Protein AF-D3Q6R0-F1 (afdb_monomer_lite)

Sequence (140 aa):
MSETAIAEPATRAKATGLARTTRINAILIAVVTLAQPVWIGLLFTGSVFGAVAHGIGAGALVLLSLIHLVLSIVRSRGRGKSEVWGNLAFIGLIVAQSLLGVFQLYPLHFPVGVLMAIGSVHLVQATNKEVRDAGTEAKA

Radius of gyration: 18.46 Å; chains: 1; bounding box: 41×23×65 Å

Organism: Stackebrandtia nassauensis (strain DSM 44728 / CIP 108903 / NRRL B-16338 / NBRC 102104 / LLR-40K-21) (NCBI:txid446470)

pLDDT: mean 88.55, std 13.37, range [46.72, 98.56]

Structure (mmCIF, N/CA/C/O backbone):
data_AF-D3Q6R0-F1
#
_entry.id   AF-D3Q6R0-F1
#
loop_
_atom_site.group_PDB
_atom_site.id
_atom_site.type_symbol
_atom_site.label_atom_id
_atom_site.label_alt_id
_atom_site.label_comp_id
_atom_site.label_asym_id
_atom_site.label_entity_id
_atom_site.label_seq_id
_atom_site.pdbx_PDB_ins_code
_atom_site.Cartn_x
_atom_site.Cartn_y
_atom_site.Cartn_z
_atom_site.occupancy
_atom_site.B_iso_or_equiv
_atom_site.auth_seq_id
_atom_site.auth_comp_id
_atom_site.auth_asym_id
_atom_site.auth_atom_id
_atom_site.pdbx_PDB_model_num
ATOM 1 N N . MET A 1 1 ? -18.991 2.713 46.124 1.00 46.72 1 MET A N 1
ATOM 2 C CA . MET A 1 1 ? -18.586 3.855 45.275 1.00 46.72 1 MET A CA 1
ATOM 3 C C . MET A 1 1 ? -17.802 3.291 44.103 1.00 46.72 1 MET A C 1
ATOM 5 O O . MET A 1 1 ? -16.948 2.446 44.319 1.00 46.72 1 MET A O 1
ATOM 9 N N . SER A 1 2 ? -18.221 3.626 42.886 1.00 49.94 2 SER A N 1
ATOM 10 C CA . SER A 1 2 ? -17.933 2.913 41.639 1.00 49.94 2 SER A CA 1
ATOM 11 C C . SER A 1 2 ? -16.572 3.277 41.037 1.00 49.94 2 SER A C 1
ATOM 13 O O . SER A 1 2 ? -16.408 4.354 40.467 1.00 49.94 2 SER A O 1
ATOM 15 N N . GLU A 1 3 ? -15.624 2.347 41.093 1.00 52.53 3 GLU A N 1
ATOM 16 C CA . GLU A 1 3 ? -14.317 2.425 40.414 1.00 52.53 3 GLU A CA 1
ATOM 17 C C . GLU A 1 3 ? -14.434 2.305 38.874 1.00 52.53 3 GLU A C 1
ATOM 19 O O . GLU A 1 3 ? -13.486 2.531 38.128 1.00 52.53 3 GLU A O 1
ATOM 24 N N . THR A 1 4 ? -15.634 2.006 38.371 1.00 55.31 4 THR A N 1
ATOM 25 C CA . THR A 1 4 ? -15.930 1.759 36.955 1.00 55.31 4 THR A CA 1
ATOM 26 C C . THR A 1 4 ? -16.038 3.017 36.085 1.00 55.31 4 THR A C 1
ATOM 28 O O . THR A 1 4 ? -15.893 2.911 34.872 1.00 55.31 4 THR A O 1
ATOM 31 N N . ALA A 1 5 ? -16.229 4.211 36.657 1.00 55.91 5 ALA A N 1
ATOM 32 C CA . ALA A 1 5 ? -16.516 5.422 35.874 1.00 55.91 5 ALA A CA 1
ATOM 33 C C . ALA A 1 5 ? -15.275 6.115 35.261 1.00 55.91 5 ALA A C 1
ATOM 35 O O . ALA A 1 5 ? -15.409 6.906 34.331 1.00 55.91 5 ALA A O 1
ATOM 36 N N . ILE A 1 6 ? -14.059 5.836 35.752 1.00 55.41 6 ILE A N 1
ATOM 37 C CA . ILE A 1 6 ? -12.833 6.556 35.331 1.00 55.41 6 ILE A CA 1
ATOM 38 C C . ILE A 1 6 ? -12.055 5.791 34.241 1.00 55.41 6 ILE A C 1
ATOM 40 O O . ILE A 1 6 ? -11.343 6.393 33.436 1.00 55.41 6 ILE A O 1
ATOM 44 N N . ALA A 1 7 ? -12.219 4.467 34.150 1.00 56.56 7 ALA A N 1
ATOM 45 C CA . ALA A 1 7 ? -11.534 3.641 33.150 1.00 56.56 7 ALA A CA 1
ATOM 46 C C . ALA A 1 7 ? -12.094 3.822 31.721 1.00 56.56 7 ALA A C 1
ATOM 48 O O . ALA A 1 7 ? -11.398 3.596 30.727 1.00 56.56 7 ALA A O 1
ATOM 49 N N . GLU A 1 8 ? -13.345 4.255 31.596 1.00 61.59 8 GLU A N 1
ATOM 50 C CA . GLU A 1 8 ? -14.072 4.335 30.328 1.00 61.59 8 GLU A CA 1
ATOM 51 C C . GLU A 1 8 ? -13.544 5.397 29.330 1.00 61.59 8 GLU A C 1
ATOM 53 O O . GLU A 1 8 ? -13.285 5.044 28.172 1.00 61.59 8 GLU A O 1
ATOM 58 N N . PRO A 1 9 ? -13.274 6.663 29.717 1.00 66.94 9 PRO A N 1
ATOM 59 C CA . PRO A 1 9 ? -12.814 7.694 28.777 1.00 66.94 9 PRO A CA 1
ATOM 60 C C . PRO A 1 9 ? -11.407 7.437 28.213 1.00 66.94 9 PRO A C 1
ATOM 62 O O . PRO A 1 9 ? -11.163 7.650 27.022 1.00 66.94 9 PRO A O 1
ATOM 65 N N . ALA A 1 10 ? -10.479 6.926 29.030 1.00 72.12 10 ALA A N 1
ATOM 66 C CA . ALA A 1 10 ? -9.109 6.637 28.595 1.00 72.12 10 ALA A CA 1
ATOM 67 C C . ALA A 1 10 ? -9.060 5.512 27.546 1.00 72.12 10 ALA A C 1
ATOM 69 O O . ALA A 1 10 ? -8.240 5.536 26.624 1.00 72.12 10 ALA A O 1
ATOM 70 N N . THR A 1 11 ? -9.958 4.534 27.663 1.00 76.56 11 THR A N 1
ATOM 71 C CA . THR A 1 11 ? -10.040 3.390 26.748 1.00 76.56 11 THR A CA 1
ATOM 72 C C . THR A 1 11 ? -10.650 3.809 25.404 1.00 76.56 11 THR A C 1
ATOM 74 O O . THR A 1 11 ? -10.131 3.435 24.349 1.00 76.56 11 THR A O 1
ATOM 77 N N . ARG A 1 12 ? -11.660 4.696 25.425 1.00 71.75 12 ARG A N 1
ATOM 78 C CA . ARG A 1 12 ? -12.251 5.324 24.225 1.00 71.75 12 ARG A CA 1
ATOM 79 C C . ARG A 1 12 ? -11.245 6.211 23.468 1.00 71.75 12 ARG A C 1
ATOM 81 O O . ARG A 1 12 ? -11.126 6.115 22.243 1.00 71.75 12 ARG A O 1
ATOM 88 N N . ALA A 1 13 ? -10.457 7.027 24.174 1.00 74.19 13 ALA A N 1
ATOM 89 C CA . ALA A 1 13 ? -9.414 7.863 23.563 1.00 74.19 13 ALA A CA 1
ATOM 90 C C . ALA A 1 13 ? -8.313 7.028 22.876 1.00 74.19 13 ALA A C 1
ATOM 92 O O . ALA A 1 13 ? -7.870 7.346 21.772 1.00 74.19 13 ALA A O 1
ATOM 93 N N . LYS A 1 14 ? -7.907 5.907 23.485 1.00 78.56 14 LYS A N 1
ATOM 94 C CA . LYS A 1 14 ? -6.945 4.974 22.876 1.00 78.56 14 LYS A CA 1
ATOM 95 C C . LYS A 1 14 ? -7.506 4.300 21.620 1.00 78.56 14 LYS A C 1
ATOM 97 O O . LYS A 1 14 ? -6.793 4.204 20.622 1.00 78.56 14 LYS A O 1
ATOM 102 N N . ALA A 1 15 ? -8.772 3.877 21.637 1.00 77.62 15 ALA A N 1
ATOM 103 C CA . ALA A 1 15 ? -9.423 3.248 20.485 1.00 77.62 15 ALA A CA 1
ATOM 104 C C . ALA A 1 15 ? -9.535 4.202 19.280 1.00 77.62 15 ALA A C 1
ATOM 106 O O . ALA A 1 15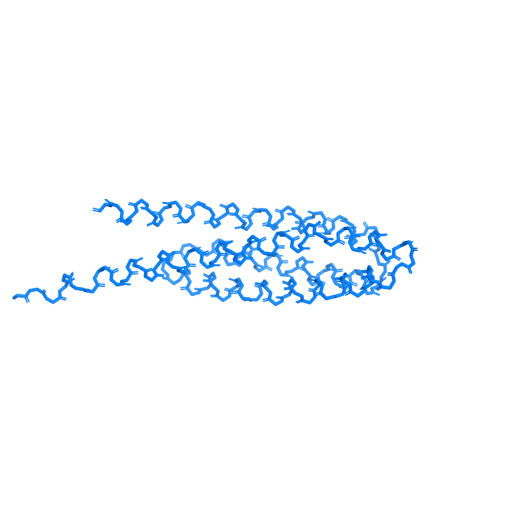 ? -9.195 3.830 18.155 1.00 77.62 15 ALA A O 1
ATOM 107 N N . THR A 1 16 ? -9.938 5.453 19.519 1.00 82.00 16 THR A N 1
ATOM 108 C CA . THR A 1 16 ? -10.013 6.494 18.477 1.00 82.00 16 THR A CA 1
ATOM 109 C C . THR A 1 16 ? -8.633 6.876 17.934 1.00 82.00 16 THR A C 1
ATOM 111 O O . THR A 1 16 ? -8.472 7.029 16.719 1.00 82.00 16 THR A O 1
ATOM 114 N N . GLY A 1 17 ? -7.619 6.961 18.802 1.00 87.06 17 GLY A N 1
ATOM 115 C CA . GLY A 1 17 ? -6.225 7.165 18.404 1.00 87.06 17 GLY A CA 1
ATOM 116 C C . GLY A 1 17 ? -5.709 6.042 17.501 1.00 87.06 17 GLY A C 1
ATOM 117 O O . GLY A 1 17 ? -5.215 6.312 16.407 1.00 87.06 17 GLY A O 1
ATOM 118 N N . LEU A 1 18 ? -5.900 4.781 17.902 1.00 88.75 18 LEU A N 1
ATOM 119 C CA . LEU A 1 18 ? -5.483 3.615 17.119 1.00 88.75 18 LEU A CA 1
ATOM 120 C C . LEU A 1 18 ? -6.177 3.557 15.750 1.00 88.75 18 LEU A C 1
ATOM 122 O O . LEU A 1 18 ? -5.515 3.311 14.741 1.00 88.75 18 LEU A O 1
ATOM 126 N N . ALA A 1 19 ? -7.484 3.831 15.687 1.00 88.00 19 ALA A N 1
ATOM 127 C CA . ALA A 1 19 ? -8.226 3.878 14.426 1.00 88.00 19 ALA A CA 1
ATOM 128 C C . ALA A 1 19 ? -7.681 4.968 13.484 1.00 88.00 19 ALA A C 1
ATOM 130 O O . ALA A 1 19 ? -7.475 4.720 12.294 1.00 88.00 19 ALA A O 1
ATOM 131 N N . ARG A 1 20 ? -7.369 6.159 14.017 1.00 90.56 20 ARG A N 1
ATOM 132 C CA . ARG A 1 20 ? -6.765 7.250 13.238 1.00 90.56 20 ARG A CA 1
ATOM 133 C C . ARG A 1 20 ? -5.374 6.875 12.723 1.00 90.56 20 ARG A C 1
ATOM 135 O O . ARG A 1 20 ? -5.101 7.096 11.546 1.00 90.56 20 ARG A O 1
ATOM 142 N N . THR A 1 21 ? -4.526 6.282 13.561 1.00 94.19 21 THR A N 1
ATOM 143 C CA . THR A 1 21 ? -3.186 5.818 13.161 1.00 94.19 21 THR A CA 1
ATOM 144 C C . THR A 1 21 ? -3.266 4.755 12.066 1.00 94.19 21 THR A C 1
ATOM 146 O O . THR A 1 21 ? -2.563 4.847 11.062 1.00 94.19 21 THR A O 1
ATOM 149 N N . THR A 1 22 ? -4.177 3.791 12.211 1.00 93.50 22 THR A N 1
ATOM 150 C CA . THR A 1 22 ? -4.402 2.722 11.222 1.00 93.50 22 THR A CA 1
ATOM 151 C C . THR A 1 22 ? -4.827 3.302 9.873 1.00 93.50 22 THR A C 1
ATOM 153 O O . THR A 1 22 ? -4.266 2.939 8.839 1.00 93.50 22 THR A O 1
ATOM 156 N N . ARG A 1 23 ? -5.737 4.284 9.883 1.00 94.12 23 ARG A N 1
ATOM 157 C CA . ARG A 1 23 ? -6.165 5.017 8.685 1.00 94.12 23 ARG A CA 1
ATOM 158 C C . ARG A 1 23 ? -5.024 5.785 8.019 1.00 94.12 23 ARG A C 1
ATOM 160 O O . ARG A 1 23 ? -4.883 5.712 6.803 1.00 94.12 23 ARG A O 1
ATOM 167 N N . ILE A 1 24 ? -4.219 6.520 8.787 1.00 96.81 24 ILE A N 1
ATOM 168 C CA . ILE A 1 24 ? -3.066 7.257 8.244 1.00 96.81 24 ILE A CA 1
ATOM 169 C C . ILE A 1 24 ? -2.110 6.285 7.551 1.00 96.81 24 ILE A C 1
ATOM 171 O O . ILE A 1 24 ? -1.706 6.533 6.419 1.00 96.81 24 ILE A O 1
ATOM 175 N N . ASN A 1 25 ? -1.812 5.149 8.183 1.00 97.75 25 ASN A N 1
ATOM 176 C CA . ASN A 1 25 ? -0.950 4.135 7.589 1.00 97.75 25 ASN A CA 1
ATOM 177 C C . ASN A 1 25 ? -1.537 3.555 6.289 1.00 97.75 25 ASN A C 1
ATOM 179 O O . ASN A 1 25 ? -0.813 3.429 5.306 1.00 97.75 25 ASN A O 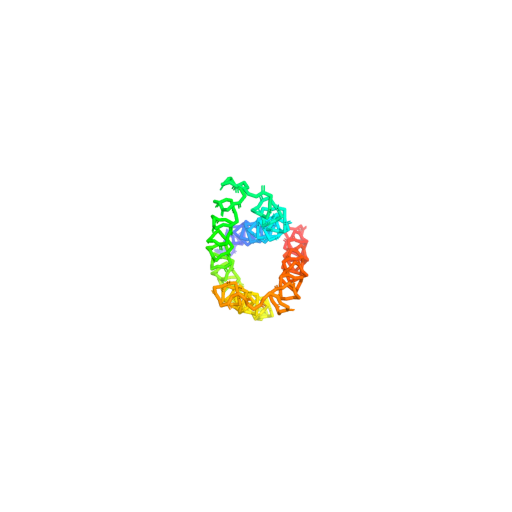1
ATOM 183 N N . ALA A 1 26 ? -2.844 3.268 6.242 1.00 97.06 26 ALA A N 1
ATOM 184 C CA . ALA A 1 26 ? -3.513 2.824 5.014 1.00 97.06 26 ALA A CA 1
ATOM 185 C C . ALA A 1 26 ? -3.417 3.866 3.886 1.00 97.06 26 ALA A C 1
ATOM 187 O O . ALA A 1 26 ? -3.163 3.515 2.735 1.00 97.06 26 ALA A O 1
ATOM 188 N N . ILE A 1 27 ? -3.572 5.155 4.210 1.00 98.25 27 ILE A N 1
ATOM 189 C CA . ILE A 1 27 ? -3.416 6.247 3.238 1.00 98.25 27 ILE A CA 1
ATOM 190 C C . ILE A 1 27 ? -1.979 6.299 2.715 1.00 98.25 27 ILE A C 1
ATOM 192 O O . ILE A 1 27 ? -1.787 6.429 1.510 1.00 98.25 27 ILE A O 1
ATOM 196 N N . LEU A 1 28 ? -0.975 6.158 3.585 1.00 98.56 28 LEU A N 1
ATOM 197 C CA . LEU A 1 28 ? 0.428 6.114 3.163 1.00 98.56 28 LEU A CA 1
ATOM 198 C C . LEU A 1 28 ? 0.700 4.928 2.231 1.00 98.56 28 LEU A C 1
ATOM 200 O O . LEU A 1 28 ? 1.333 5.115 1.195 1.00 98.56 28 LEU A O 1
ATOM 204 N N . ILE A 1 29 ? 0.170 3.738 2.541 1.00 98.56 29 ILE A N 1
ATOM 205 C CA . ILE A 1 29 ? 0.245 2.572 1.646 1.00 98.56 29 ILE A CA 1
ATOM 206 C C . ILE A 1 29 ? -0.351 2.910 0.280 1.00 98.56 29 ILE A C 1
ATOM 208 O O . ILE A 1 29 ? 0.292 2.661 -0.738 1.00 98.56 29 ILE A O 1
ATOM 212 N N . ALA A 1 30 ? -1.550 3.497 0.238 1.00 98.44 30 ALA A N 1
ATOM 213 C CA . ALA A 1 30 ? -2.208 3.857 -1.014 1.00 98.44 30 ALA A CA 1
ATOM 214 C C . ALA A 1 30 ? -1.408 4.893 -1.813 1.00 98.44 30 ALA A C 1
ATOM 216 O O . ALA A 1 30 ? -1.178 4.697 -3.002 1.00 98.44 30 ALA A O 1
ATOM 217 N N . VAL A 1 31 ? -0.915 5.952 -1.166 1.00 98.56 31 VAL A N 1
ATOM 218 C CA . VAL A 1 31 ? -0.090 6.982 -1.815 1.00 98.56 31 VAL A CA 1
ATOM 219 C C . VAL A 1 31 ? 1.164 6.368 -2.428 1.00 98.56 31 VAL A C 1
ATOM 221 O O . VAL A 1 31 ? 1.433 6.587 -3.607 1.00 98.56 31 VAL A O 1
ATOM 224 N N . VAL A 1 32 ? 1.910 5.565 -1.664 1.00 98.44 32 VAL A N 1
ATOM 225 C CA . VAL A 1 32 ? 3.134 4.931 -2.172 1.00 98.44 32 VAL A CA 1
ATOM 226 C C . VAL A 1 32 ? 2.799 3.944 -3.293 1.00 98.44 32 VAL A C 1
ATOM 228 O O . VAL A 1 32 ? 3.472 3.957 -4.318 1.00 98.44 32 VAL A O 1
ATOM 231 N N . THR A 1 33 ? 1.737 3.143 -3.155 1.00 98.44 33 THR A N 1
ATOM 232 C CA . THR A 1 33 ? 1.302 2.177 -4.182 1.00 98.44 33 THR A CA 1
ATOM 233 C C . THR A 1 33 ? 0.945 2.877 -5.490 1.00 98.44 33 THR A C 1
ATOM 235 O O . THR A 1 33 ? 1.373 2.443 -6.554 1.00 98.44 33 THR A O 1
ATOM 238 N N . LEU A 1 34 ? 0.206 3.987 -5.425 1.00 97.94 34 LEU A N 1
ATOM 239 C CA . LEU A 1 34 ? -0.203 4.763 -6.598 1.00 97.94 34 LEU A CA 1
ATOM 240 C C . LEU A 1 34 ? 0.945 5.578 -7.211 1.00 97.94 34 LEU A C 1
ATOM 242 O O . LEU A 1 34 ? 0.881 5.923 -8.388 1.00 97.94 34 LEU A O 1
ATOM 246 N N . ALA A 1 35 ? 2.001 5.863 -6.447 1.00 98.12 35 ALA A N 1
ATOM 247 C CA . ALA A 1 35 ? 3.212 6.494 -6.960 1.00 98.12 35 ALA A CA 1
ATOM 248 C C . ALA A 1 35 ? 4.138 5.505 -7.698 1.00 98.12 35 ALA A C 1
ATOM 250 O O . ALA A 1 35 ? 4.905 5.926 -8.565 1.00 98.12 35 ALA A O 1
ATOM 251 N N . GLN A 1 36 ? 4.039 4.195 -7.422 1.00 97.94 36 GLN A N 1
ATOM 252 C CA . GLN A 1 36 ? 4.886 3.172 -8.054 1.00 97.94 36 GLN A CA 1
ATOM 253 C C . GLN A 1 36 ? 4.877 3.205 -9.593 1.00 97.94 36 GLN A C 1
ATOM 255 O O . GLN A 1 36 ? 5.966 3.202 -10.171 1.00 97.94 36 GLN A O 1
ATOM 260 N N . PRO A 1 37 ? 3.717 3.294 -10.282 1.00 96.25 37 PRO A N 1
ATOM 261 C CA . PRO A 1 37 ? 3.662 3.394 -11.742 1.00 96.25 37 PRO A CA 1
ATOM 262 C C . PRO A 1 37 ? 4.387 4.625 -12.302 1.00 96.25 37 PRO A C 1
ATOM 264 O O . PRO A 1 37 ? 4.952 4.572 -13.392 1.00 96.25 37 PRO A O 1
ATOM 267 N N . VAL A 1 38 ? 4.406 5.731 -11.551 1.00 97.31 38 VAL A N 1
ATOM 268 C CA . VAL A 1 38 ? 5.115 6.953 -11.953 1.00 97.31 38 VAL A CA 1
ATOM 269 C C . VAL A 1 38 ? 6.624 6.738 -11.857 1.00 97.31 38 VAL A C 1
ATOM 271 O O . VAL A 1 38 ? 7.351 7.052 -12.796 1.00 97.31 38 VAL A O 1
ATOM 274 N N . TRP A 1 39 ? 7.108 6.157 -10.757 1.00 97.75 39 TRP A N 1
ATOM 275 C CA . TRP A 1 39 ? 8.539 5.904 -10.566 1.00 97.75 39 TRP A CA 1
ATOM 276 C C . TRP A 1 39 ? 9.094 4.853 -11.528 1.00 97.75 39 TRP A C 1
ATOM 278 O O . TRP A 1 39 ? 10.167 5.065 -12.093 1.00 97.75 39 TRP A O 1
ATOM 288 N N . ILE A 1 40 ? 8.355 3.768 -11.785 1.00 94.06 40 ILE A N 1
ATOM 289 C CA . ILE A 1 40 ? 8.761 2.778 -12.794 1.00 94.06 40 ILE A CA 1
ATOM 290 C C . ILE A 1 40 ? 8.702 3.365 -14.212 1.00 94.06 40 ILE A C 1
ATOM 292 O O . ILE A 1 40 ? 9.587 3.104 -15.022 1.00 94.06 40 ILE A O 1
ATOM 296 N N . GLY A 1 41 ? 7.722 4.228 -14.506 1.00 93.38 41 GLY A N 1
ATOM 297 C CA . GLY A 1 41 ? 7.670 4.961 -15.771 1.00 93.38 41 GLY A CA 1
ATOM 298 C C . GLY A 1 41 ? 8.907 5.839 -15.975 1.00 93.38 41 GLY A C 1
ATOM 299 O O . GLY A 1 41 ? 9.500 5.824 -17.050 1.00 93.38 41 GLY A O 1
ATOM 300 N N . LEU A 1 42 ? 9.354 6.536 -14.924 1.00 94.62 42 LEU A N 1
ATOM 301 C CA . LEU A 1 42 ? 10.604 7.304 -14.938 1.00 94.62 42 LEU A CA 1
ATOM 302 C C . LEU A 1 42 ? 11.844 6.411 -15.089 1.00 94.62 42 LEU A C 1
ATOM 304 O O . LEU A 1 42 ? 12.792 6.807 -15.760 1.00 94.62 42 LEU A O 1
ATOM 308 N N . LEU A 1 43 ? 11.864 5.209 -14.506 1.00 92.25 43 LEU A N 1
ATOM 309 C CA . LEU A 1 43 ? 12.955 4.257 -14.745 1.00 92.25 43 LEU A CA 1
ATOM 310 C C . LEU A 1 43 ? 13.082 3.941 -16.243 1.00 92.25 43 LEU A C 1
ATOM 312 O O . LEU A 1 43 ? 14.192 3.939 -16.773 1.00 92.25 43 LEU A O 1
ATOM 316 N N . PHE A 1 44 ? 11.964 3.722 -16.940 1.00 92.75 44 PHE A N 1
ATOM 317 C CA . PHE A 1 44 ? 11.978 3.404 -18.371 1.00 92.75 44 PHE A CA 1
ATOM 318 C C . PHE A 1 44 ? 12.444 4.557 -19.269 1.00 92.75 44 PHE A C 1
ATOM 320 O O . PHE A 1 44 ? 12.803 4.311 -20.417 1.00 92.75 44 PHE A O 1
ATOM 327 N N . THR A 1 45 ? 12.522 5.791 -18.760 1.00 96.25 45 THR A N 1
ATOM 328 C CA . THR A 1 45 ? 13.168 6.907 -19.474 1.00 96.25 45 THR A CA 1
ATOM 329 C C . THR A 1 45 ? 14.681 6.982 -19.237 1.00 96.25 45 THR A C 1
ATOM 331 O O . THR A 1 45 ? 15.332 7.906 -19.718 1.00 96.25 45 THR A O 1
ATOM 334 N N . GLY A 1 46 ? 15.257 6.025 -18.499 1.00 93.88 46 GLY A N 1
ATOM 335 C CA . GLY A 1 46 ? 16.671 6.006 -18.116 1.00 93.88 46 GLY A CA 1
ATOM 336 C C . GLY A 1 46 ? 16.985 6.821 -16.858 1.00 93.88 46 GLY A C 1
ATOM 337 O O . GLY A 1 46 ? 18.154 7.036 -16.539 1.00 93.88 46 GLY A O 1
ATOM 338 N N . SER A 1 47 ? 15.968 7.287 -16.122 1.00 96.38 47 SER A N 1
ATOM 339 C CA . SER A 1 47 ? 16.178 8.081 -14.912 1.00 96.38 47 SER A CA 1
ATOM 340 C C . SER A 1 47 ? 16.664 7.224 -13.741 1.00 96.38 47 SER A C 1
ATO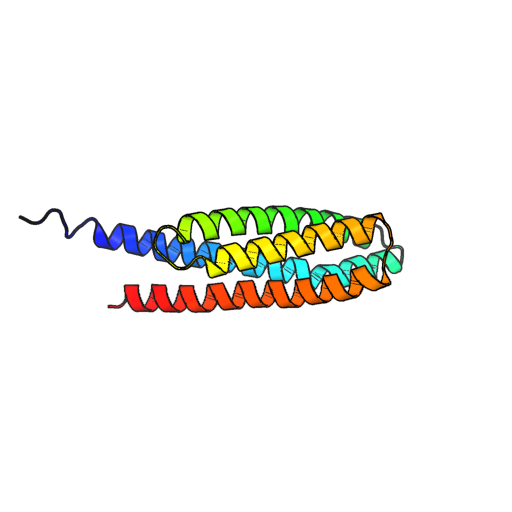M 342 O O . SER A 1 47 ? 15.926 6.389 -13.211 1.00 96.38 47 SER A O 1
ATOM 344 N N . VAL A 1 48 ? 17.876 7.512 -13.254 1.00 95.62 48 VAL A N 1
ATOM 345 C CA . VAL A 1 48 ? 18.415 6.930 -12.008 1.00 95.62 48 VAL A CA 1
ATOM 346 C C . VAL A 1 48 ? 17.499 7.235 -10.822 1.00 95.62 48 VAL A C 1
ATOM 348 O O . VAL A 1 48 ? 17.281 6.380 -9.966 1.00 95.62 48 VAL A O 1
ATOM 351 N N . PHE A 1 49 ? 16.905 8.431 -10.792 1.00 96.00 49 PHE A N 1
ATOM 352 C CA . PHE A 1 49 ? 15.945 8.795 -9.754 1.00 96.00 49 PHE A CA 1
ATOM 353 C C . PHE A 1 49 ? 14.714 7.883 -9.778 1.00 96.00 49 PHE A C 1
ATOM 355 O O . PHE A 1 49 ? 14.296 7.417 -8.723 1.00 96.00 49 PHE A O 1
ATOM 362 N N . GLY A 1 50 ? 14.170 7.579 -10.963 1.00 95.25 50 GLY A N 1
ATOM 363 C CA . GLY A 1 50 ? 13.042 6.652 -11.107 1.00 95.25 50 GLY A CA 1
ATOM 364 C C . GLY A 1 50 ? 13.362 5.263 -10.552 1.00 95.25 50 GLY A C 1
ATOM 365 O O . GLY A 1 50 ? 12.583 4.719 -9.770 1.00 95.25 50 GLY A O 1
ATOM 366 N N . ALA A 1 51 ? 14.552 4.741 -10.869 1.00 93.31 51 ALA A N 1
ATOM 367 C CA . ALA A 1 51 ? 15.048 3.462 -10.358 1.00 93.31 51 ALA A CA 1
ATOM 368 C C . ALA A 1 51 ? 15.101 3.428 -8.821 1.00 93.31 51 ALA A C 1
ATOM 370 O O . ALA A 1 51 ? 14.557 2.527 -8.179 1.00 93.31 51 ALA A O 1
ATOM 371 N N . VAL A 1 52 ? 15.744 4.441 -8.232 1.00 97.38 52 VAL A N 1
ATOM 372 C CA . VAL A 1 52 ? 15.934 4.550 -6.782 1.00 97.38 52 VAL A CA 1
ATOM 373 C C . VAL A 1 52 ? 14.594 4.753 -6.075 1.00 97.38 52 VAL A C 1
ATOM 375 O O . VAL A 1 52 ? 14.316 4.071 -5.091 1.00 97.38 52 VAL A O 1
ATOM 378 N N . ALA A 1 53 ? 13.737 5.638 -6.589 1.00 97.75 53 ALA A N 1
ATOM 379 C CA . ALA A 1 53 ? 12.421 5.909 -6.016 1.00 97.75 53 ALA A CA 1
ATOM 380 C C . ALA A 1 53 ? 11.515 4.670 -6.052 1.00 97.75 53 ALA A C 1
ATOM 382 O O . ALA A 1 53 ? 10.875 4.358 -5.049 1.00 97.75 53 ALA A O 1
ATOM 383 N N . HIS A 1 54 ? 11.514 3.921 -7.160 1.00 96.75 54 HIS A N 1
ATOM 384 C CA . HIS A 1 54 ? 10.772 2.667 -7.281 1.00 96.75 54 HIS A CA 1
ATOM 385 C C . HIS A 1 54 ? 11.230 1.642 -6.230 1.00 96.75 54 HIS A C 1
ATOM 387 O O . HIS A 1 54 ? 10.408 1.109 -5.480 1.00 96.75 54 HIS A O 1
ATOM 393 N N . GLY A 1 55 ? 12.548 1.438 -6.103 1.00 96.06 55 GLY A N 1
ATOM 394 C CA . GLY A 1 55 ? 13.134 0.519 -5.124 1.00 96.06 55 GLY A CA 1
ATOM 395 C C . GLY A 1 55 ? 12.848 0.910 -3.669 1.00 96.06 55 GLY A C 1
ATOM 396 O O . GLY A 1 55 ? 12.374 0.083 -2.887 1.00 96.06 55 GLY A O 1
ATOM 397 N N . ILE A 1 56 ? 13.065 2.180 -3.305 1.00 97.94 56 ILE A N 1
ATOM 398 C CA . ILE A 1 56 ? 12.752 2.698 -1.960 1.00 97.94 56 ILE A CA 1
ATOM 399 C C . ILE A 1 56 ? 11.260 2.551 -1.670 1.00 97.94 56 ILE A C 1
ATOM 401 O O . ILE A 1 56 ? 10.878 2.090 -0.595 1.00 97.94 56 ILE A O 1
ATOM 405 N N . GLY A 1 57 ? 10.409 2.905 -2.631 1.00 97.88 57 GLY A N 1
ATOM 406 C CA . GLY A 1 57 ? 8.969 2.786 -2.488 1.00 97.88 57 GLY A CA 1
ATOM 407 C C . GLY A 1 57 ? 8.516 1.340 -2.276 1.00 97.88 57 GLY A C 1
ATOM 408 O O . GLY A 1 57 ? 7.596 1.105 -1.496 1.00 97.88 57 GLY A O 1
ATOM 409 N N . ALA A 1 58 ? 9.150 0.365 -2.935 1.00 97.00 58 ALA A N 1
ATOM 410 C CA . ALA A 1 58 ? 8.831 -1.049 -2.744 1.00 97.00 58 ALA A CA 1
ATOM 411 C C . ALA A 1 58 ? 9.166 -1.496 -1.311 1.00 97.00 58 ALA A C 1
ATOM 413 O O . ALA A 1 58 ? 8.330 -2.102 -0.637 1.00 97.00 58 ALA A O 1
ATOM 414 N N . GLY A 1 59 ? 10.340 -1.109 -0.800 1.00 97.62 59 GLY A N 1
ATOM 415 C CA . GLY A 1 59 ? 10.716 -1.342 0.598 1.00 97.62 59 GLY A CA 1
ATOM 416 C C . GLY A 1 59 ? 9.772 -0.654 1.592 1.00 97.62 59 GLY A C 1
ATOM 417 O O . GLY A 1 59 ? 9.351 -1.260 2.579 1.00 97.62 59 GLY A O 1
ATOM 418 N N . ALA A 1 60 ? 9.370 0.587 1.302 1.00 98.12 60 ALA A N 1
ATOM 419 C CA . ALA A 1 60 ? 8.409 1.327 2.113 1.00 98.12 60 ALA A CA 1
ATOM 420 C C . ALA A 1 60 ? 7.039 0.632 2.161 1.00 98.12 60 ALA A C 1
ATOM 422 O O . ALA A 1 60 ? 6.444 0.554 3.234 1.00 98.12 60 ALA A O 1
ATOM 423 N N . LEU A 1 61 ? 6.552 0.076 1.045 1.00 98.25 61 LEU A N 1
ATOM 424 C CA . LEU A 1 61 ? 5.294 -0.681 1.017 1.00 98.25 61 LEU A CA 1
ATOM 425 C C . LEU A 1 61 ? 5.340 -1.925 1.898 1.00 98.25 61 LEU A C 1
ATOM 427 O O . LEU A 1 61 ? 4.372 -2.185 2.613 1.00 98.25 61 LEU A O 1
ATOM 431 N N . VAL A 1 62 ? 6.452 -2.667 1.890 1.00 97.81 62 VAL A N 1
ATOM 432 C CA . VAL A 1 62 ? 6.639 -3.819 2.785 1.00 97.81 62 VAL A CA 1
ATOM 433 C C . VAL A 1 62 ? 6.557 -3.365 4.241 1.00 97.81 62 VAL A C 1
ATOM 435 O O . VAL A 1 62 ? 5.740 -3.885 5.001 1.00 97.81 62 VAL A O 1
ATOM 438 N N . LEU A 1 63 ? 7.346 -2.355 4.623 1.00 98.31 63 LEU A N 1
ATOM 439 C CA . LEU A 1 63 ? 7.385 -1.856 5.998 1.00 98.31 63 LEU A CA 1
ATOM 440 C C . LEU A 1 63 ? 6.016 -1.338 6.461 1.00 98.31 63 LEU A C 1
ATOM 442 O O . LEU A 1 63 ? 5.529 -1.737 7.518 1.00 98.31 63 LEU A O 1
ATOM 446 N N . LEU A 1 64 ? 5.371 -0.488 5.658 1.00 98.44 64 LEU A N 1
ATOM 447 C CA . LEU A 1 64 ? 4.055 0.067 5.972 1.00 98.44 64 LEU A CA 1
ATOM 448 C C . LEU A 1 64 ? 2.992 -1.029 6.090 1.00 98.44 64 LEU A C 1
ATOM 450 O O . LEU A 1 64 ? 2.141 -0.940 6.973 1.00 98.44 64 LEU A O 1
ATOM 454 N N . SER A 1 65 ? 3.041 -2.071 5.257 1.00 97.88 65 SER A N 1
ATOM 455 C CA . SER A 1 65 ? 2.075 -3.179 5.307 1.00 97.88 65 SER A CA 1
ATOM 456 C C . SER A 1 65 ? 2.277 -4.076 6.528 1.00 97.88 65 SER A C 1
ATOM 458 O O . SER A 1 65 ? 1.298 -4.549 7.108 1.00 97.88 65 SER A O 1
ATOM 460 N N . LEU A 1 66 ? 3.523 -4.268 6.976 1.00 98.00 66 LEU A N 1
ATOM 461 C CA . LEU A 1 66 ? 3.827 -4.957 8.235 1.00 98.00 66 LEU A CA 1
ATOM 462 C C . LEU A 1 66 ? 3.354 -4.148 9.447 1.00 98.00 66 LEU A C 1
ATOM 464 O O . LEU A 1 66 ? 2.720 -4.703 10.343 1.00 98.00 66 LEU A O 1
ATOM 468 N N . ILE A 1 67 ? 3.591 -2.832 9.450 1.00 97.75 67 ILE A N 1
ATOM 469 C CA . ILE A 1 67 ? 3.046 -1.929 10.475 1.00 97.75 67 ILE A CA 1
ATOM 470 C C . ILE A 1 67 ? 1.519 -2.013 10.474 1.00 97.75 67 ILE A C 1
ATOM 472 O O . ILE A 1 67 ? 0.916 -2.176 11.534 1.00 97.75 67 ILE A O 1
ATOM 476 N N . HIS A 1 68 ? 0.891 -1.972 9.294 1.00 96.12 68 HIS A N 1
ATOM 477 C CA . HIS A 1 68 ? -0.558 -2.109 9.171 1.00 96.12 68 HIS A CA 1
ATOM 478 C C . HIS A 1 68 ? -1.042 -3.425 9.769 1.00 96.12 68 HIS A C 1
ATOM 480 O O . HIS A 1 68 ? -1.979 -3.413 10.553 1.00 96.12 68 HIS A O 1
ATOM 486 N N . LEU A 1 69 ? -0.352 -4.536 9.487 1.00 95.62 69 LEU A N 1
ATOM 487 C CA . LEU A 1 69 ? -0.713 -5.850 10.014 1.00 95.62 69 LEU A CA 1
ATOM 488 C C . LEU A 1 69 ? -0.732 -5.852 11.539 1.00 95.62 69 LEU A C 1
ATOM 490 O O . LEU A 1 69 ? -1.684 -6.343 12.140 1.00 95.62 69 LEU A O 1
ATOM 494 N N . VAL A 1 70 ? 0.301 -5.284 12.164 1.00 95.19 70 VAL A N 1
ATOM 495 C CA . VAL A 1 70 ? 0.381 -5.177 13.623 1.00 95.19 70 VAL A CA 1
ATOM 496 C C . VAL A 1 70 ? -0.768 -4.325 14.161 1.00 95.19 70 VAL A C 1
ATOM 498 O O . VAL A 1 70 ? -1.433 -4.745 15.108 1.00 95.19 70 VAL A O 1
ATOM 501 N N . LEU A 1 71 ? -1.050 -3.173 13.545 1.00 93.06 71 LEU A N 1
ATOM 502 C CA . LEU A 1 71 ? -2.162 -2.301 13.941 1.00 93.06 71 LEU A CA 1
ATOM 503 C C . LEU A 1 71 ? -3.517 -3.021 13.827 1.00 93.06 71 LEU A C 1
ATOM 505 O O . LEU A 1 71 ? -4.295 -3.013 14.785 1.00 93.06 71 LEU A O 1
ATOM 509 N N . SER A 1 72 ? -3.767 -3.709 12.710 1.00 90.75 72 SER A N 1
ATOM 510 C CA . SER A 1 72 ? -4.980 -4.499 12.483 1.00 90.75 72 SER A CA 1
ATOM 511 C C . SER A 1 72 ? -5.099 -5.651 13.488 1.00 90.75 72 SER A C 1
ATOM 513 O O . SER A 1 72 ? -6.171 -5.869 14.050 1.00 90.75 72 SER A O 1
ATOM 515 N N . ILE A 1 73 ? -4.006 -6.364 13.799 1.00 91.56 73 ILE A N 1
ATOM 516 C CA . ILE A 1 73 ? -4.000 -7.448 14.798 1.00 91.56 73 ILE A CA 1
ATOM 517 C C . ILE A 1 73 ? -4.327 -6.908 16.190 1.00 91.56 73 ILE A C 1
ATOM 519 O O . ILE A 1 73 ? -5.227 -7.438 16.846 1.00 91.56 73 ILE A O 1
ATOM 523 N N . VAL A 1 74 ? -3.632 -5.855 16.634 1.00 89.94 74 VAL A N 1
ATOM 524 C CA . VAL A 1 74 ? -3.854 -5.227 17.947 1.00 89.94 74 VAL A CA 1
ATOM 525 C C . VAL A 1 74 ? -5.311 -4.796 18.088 1.00 89.94 74 VAL A C 1
ATOM 527 O O . VAL A 1 74 ? -5.917 -5.012 19.137 1.00 89.94 74 VAL A O 1
ATOM 530 N N . ARG A 1 75 ? -5.897 -4.262 17.014 1.00 84.12 75 ARG A N 1
ATOM 531 C CA . ARG A 1 75 ? -7.291 -3.824 16.988 1.00 84.12 75 ARG A CA 1
ATOM 532 C C . ARG A 1 75 ? -8.306 -4.967 16.903 1.00 84.12 75 ARG A C 1
ATOM 534 O O . ARG A 1 75 ? -9.391 -4.854 17.464 1.00 84.12 75 ARG A O 1
ATOM 541 N N . SER A 1 76 ? -7.966 -6.069 16.238 1.00 83.19 76 SER A N 1
ATOM 542 C CA . SER A 1 76 ? -8.855 -7.227 16.053 1.00 83.19 76 SER A CA 1
ATOM 543 C C . SER A 1 76 ? -9.071 -8.068 17.319 1.00 83.19 76 SER A C 1
ATOM 545 O O . SER A 1 76 ? -9.866 -9.009 17.301 1.00 83.19 76 SER A O 1
ATOM 547 N N . ARG A 1 77 ? -8.408 -7.749 18.442 1.00 72.69 77 ARG A N 1
ATOM 548 C CA . ARG A 1 77 ? -8.647 -8.401 19.741 1.00 72.69 77 ARG A CA 1
ATOM 549 C C . ARG A 1 77 ? -10.076 -8.107 20.234 1.00 72.69 77 ARG A C 1
ATOM 551 O O . ARG A 1 77 ? -10.302 -7.153 20.966 1.00 72.69 77 ARG A O 1
ATOM 558 N N . GLY A 1 78 ? -11.032 -8.940 19.809 1.00 57.50 78 GLY A N 1
ATOM 559 C CA . GLY A 1 78 ? -12.454 -8.880 20.180 1.00 57.50 78 GLY A CA 1
ATOM 560 C C . GLY A 1 78 ? -13.422 -8.439 19.069 1.00 57.50 78 GLY A C 1
ATOM 561 O O . GLY A 1 78 ? -14.624 -8.397 19.312 1.00 57.50 78 GLY A O 1
ATOM 562 N N . ARG A 1 79 ? -12.943 -8.128 17.853 1.00 60.34 79 ARG A N 1
ATOM 563 C CA . ARG A 1 79 ? -13.764 -7.722 16.688 1.00 60.34 79 ARG A CA 1
ATOM 564 C C . ARG A 1 79 ? -13.330 -8.496 15.424 1.00 60.34 79 ARG A C 1
ATOM 566 O O . ARG A 1 79 ? -12.305 -9.170 15.431 1.00 60.34 79 ARG A O 1
ATOM 573 N N . GLY A 1 80 ? -14.147 -8.481 14.365 1.00 64.44 80 GLY A N 1
ATOM 574 C CA . GLY A 1 80 ? -13.983 -9.328 13.169 1.00 64.44 80 GLY A CA 1
ATOM 575 C C . GLY A 1 80 ? -12.585 -9.289 12.524 1.00 64.44 80 GLY A C 1
ATOM 576 O O . GLY A 1 80 ? -11.940 -8.249 12.464 1.00 64.44 80 GLY A O 1
ATOM 577 N N . LYS A 1 81 ? -12.121 -10.438 12.008 1.00 82.31 81 LYS A N 1
ATOM 578 C CA . LYS A 1 81 ? -10.759 -10.633 11.459 1.00 82.31 81 LYS A CA 1
ATOM 579 C C . LYS A 1 81 ? -10.601 -10.231 9.984 1.00 82.31 81 LYS A C 1
ATOM 581 O O . 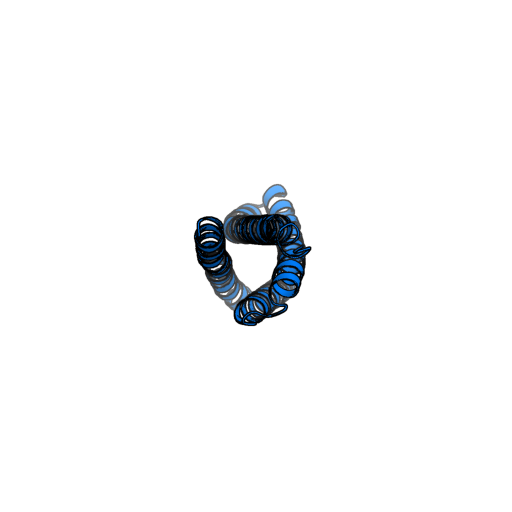LYS A 1 81 ? -9.552 -10.481 9.397 1.00 82.31 81 LYS A O 1
ATOM 586 N N . SER A 1 82 ? -11.632 -9.661 9.360 1.00 82.25 82 SER A N 1
ATOM 587 C CA . SER A 1 82 ? -11.657 -9.393 7.913 1.00 82.25 82 SER A CA 1
ATOM 588 C C . SER A 1 82 ? -10.536 -8.460 7.458 1.00 82.25 82 SER A C 1
ATOM 590 O O . SER A 1 82 ? -9.959 -8.673 6.399 1.00 82.25 82 SER A O 1
ATOM 592 N N . GLU A 1 83 ? -10.191 -7.464 8.270 1.00 84.50 83 GLU A N 1
ATOM 593 C CA . GLU A 1 83 ? -9.102 -6.535 7.969 1.00 84.50 83 GLU A CA 1
ATOM 594 C C . GLU A 1 83 ? -7.729 -7.220 8.002 1.00 84.50 83 GLU A C 1
ATOM 596 O O . GLU A 1 83 ? -6.915 -7.008 7.108 1.00 84.50 83 GLU A O 1
ATOM 601 N N . VAL A 1 84 ? -7.489 -8.098 8.984 1.00 91.31 84 VAL A N 1
ATOM 602 C CA . VAL A 1 84 ? -6.244 -8.878 9.077 1.00 91.31 84 VAL A CA 1
ATOM 603 C C . VAL A 1 84 ? -6.075 -9.737 7.826 1.00 91.31 84 VAL A C 1
ATOM 605 O O . VAL A 1 84 ? -5.004 -9.741 7.226 1.00 91.31 84 VAL A O 1
ATOM 608 N N . TRP A 1 85 ? -7.142 -10.411 7.387 1.00 92.50 85 TRP A N 1
ATOM 609 C CA . TRP A 1 85 ? -7.124 -11.193 6.150 1.00 92.50 85 TRP A CA 1
ATOM 610 C C . TRP A 1 85 ? -6.913 -10.327 4.907 1.00 92.50 85 TRP A C 1
ATOM 612 O O . TRP A 1 85 ? -6.122 -10.699 4.044 1.00 92.50 85 TRP A O 1
ATOM 622 N N . GLY A 1 86 ? -7.560 -9.161 4.832 1.00 91.88 86 GLY A N 1
ATOM 623 C CA . GLY A 1 86 ? -7.361 -8.205 3.742 1.00 91.88 86 GLY A CA 1
ATOM 624 C C . GLY A 1 86 ? -5.914 -7.720 3.651 1.00 91.88 86 GLY A C 1
ATOM 625 O O . GLY A 1 86 ? -5.330 -7.717 2.569 1.00 91.88 86 GLY A O 1
ATOM 626 N N . ASN A 1 87 ? -5.297 -7.386 4.786 1.00 93.75 87 ASN A N 1
ATOM 627 C CA . ASN A 1 87 ? -3.902 -6.960 4.814 1.00 93.75 87 ASN A CA 1
ATOM 628 C C . ASN A 1 87 ? -2.926 -8.111 4.516 1.00 93.75 87 ASN A C 1
ATOM 630 O O . ASN A 1 87 ? -1.939 -7.908 3.817 1.00 93.75 87 ASN A O 1
ATOM 634 N N . LEU A 1 88 ? -3.207 -9.335 4.978 1.00 96.12 88 LEU A N 1
ATOM 635 C CA . LEU A 1 88 ? -2.418 -10.515 4.602 1.00 96.12 88 LEU A CA 1
ATOM 636 C C . LEU A 1 88 ? -2.483 -10.786 3.095 1.00 96.12 88 LEU A C 1
ATOM 638 O O . LEU A 1 88 ? -1.451 -11.049 2.480 1.00 96.12 88 LEU A O 1
ATOM 642 N N . ALA A 1 89 ? -3.667 -10.673 2.489 1.00 96.81 89 ALA A N 1
ATOM 643 C CA . ALA A 1 89 ? -3.821 -10.785 1.042 1.00 96.81 89 ALA A CA 1
ATOM 644 C C . ALA A 1 89 ? -3.017 -9.697 0.310 1.00 96.81 89 ALA A C 1
ATOM 646 O O . ALA A 1 89 ? -2.325 -9.992 -0.663 1.00 96.81 89 ALA A O 1
ATOM 647 N N . PHE A 1 90 ? -3.035 -8.459 0.815 1.00 97.44 90 PHE A N 1
ATOM 648 C CA . PHE A 1 90 ? -2.246 -7.358 0.263 1.00 97.44 90 PHE A CA 1
ATOM 649 C C . PHE A 1 90 ? -0.730 -7.599 0.364 1.00 97.44 90 PHE A C 1
ATOM 651 O O . PHE A 1 90 ? -0.010 -7.395 -0.611 1.00 97.44 90 PHE A O 1
ATOM 658 N N . ILE A 1 91 ? -0.241 -8.113 1.498 1.00 98.00 91 ILE A N 1
ATOM 659 C CA . ILE A 1 91 ? 1.161 -8.538 1.653 1.00 98.00 91 ILE A CA 1
ATOM 660 C C . ILE A 1 91 ? 1.507 -9.640 0.645 1.00 98.00 91 ILE A C 1
ATOM 662 O O . ILE A 1 91 ? 2.567 -9.590 0.024 1.00 98.00 91 ILE A O 1
ATOM 666 N N . GLY A 1 92 ? 0.604 -10.599 0.428 1.00 98.19 92 GLY A N 1
ATOM 667 C CA . GLY A 1 92 ? 0.761 -11.620 -0.608 1.00 98.19 92 GLY A CA 1
ATOM 668 C C . GLY A 1 92 ? 0.943 -11.020 -2.005 1.00 98.19 92 GLY A C 1
ATOM 669 O O . GLY A 1 92 ? 1.837 -11.442 -2.738 1.00 98.19 92 GLY A O 1
ATOM 670 N N . LEU A 1 93 ? 0.165 -9.986 -2.349 1.00 98.25 93 LEU A N 1
ATOM 671 C CA . LEU A 1 93 ? 0.331 -9.255 -3.608 1.00 98.25 93 LEU A CA 1
ATOM 672 C C . LEU A 1 93 ? 1.686 -8.539 -3.686 1.00 98.25 93 LEU A C 1
ATOM 674 O O . LEU A 1 93 ? 2.323 -8.610 -4.730 1.00 98.25 93 LEU A O 1
ATOM 678 N N . ILE A 1 94 ? 2.168 -7.916 -2.603 1.00 98.00 94 ILE A N 1
ATOM 679 C CA . ILE A 1 94 ? 3.504 -7.286 -2.569 1.00 98.00 94 ILE A CA 1
ATOM 680 C C . ILE A 1 94 ? 4.603 -8.313 -2.859 1.00 98.00 94 ILE A C 1
ATOM 682 O O . ILE A 1 94 ? 5.511 -8.049 -3.652 1.00 98.00 94 ILE A O 1
ATOM 686 N N . VAL A 1 95 ? 4.532 -9.488 -2.227 1.00 98.00 95 VAL A N 1
ATOM 687 C CA . VAL A 1 95 ? 5.508 -10.564 -2.442 1.00 98.00 95 VAL A CA 1
ATOM 688 C C . VAL A 1 95 ? 5.451 -11.046 -3.888 1.00 98.00 95 VAL A C 1
ATOM 690 O O . VAL A 1 95 ? 6.489 -11.113 -4.546 1.00 98.00 95 VAL A O 1
ATOM 693 N N . ALA A 1 96 ? 4.251 -11.315 -4.409 1.00 97.88 96 ALA A N 1
ATOM 694 C CA . ALA A 1 96 ? 4.066 -11.719 -5.799 1.00 97.88 96 ALA A CA 1
ATOM 695 C C . ALA A 1 96 ? 4.630 -10.667 -6.766 1.00 97.88 96 ALA A C 1
ATOM 697 O O . ALA A 1 96 ? 5.418 -11.003 -7.646 1.00 97.88 96 ALA A O 1
ATOM 698 N N . GLN A 1 97 ? 4.307 -9.390 -6.558 1.00 97.56 97 GLN A N 1
ATOM 699 C CA . GLN A 1 97 ? 4.792 -8.280 -7.373 1.00 97.56 97 GLN A CA 1
ATOM 700 C C . GLN A 1 97 ? 6.318 -8.191 -7.373 1.00 97.56 97 GLN A C 1
ATOM 702 O O . GLN A 1 97 ? 6.925 -8.004 -8.429 1.00 97.56 97 GLN A O 1
ATOM 707 N N . SER A 1 98 ? 6.935 -8.368 -6.202 1.00 95.88 98 SER A N 1
ATOM 708 C CA . SER A 1 98 ? 8.390 -8.326 -6.039 1.00 95.88 98 SER A CA 1
ATOM 709 C C . SER A 1 98 ? 9.066 -9.472 -6.789 1.00 95.88 98 SER A C 1
ATOM 711 O O . SER A 1 98 ? 10.004 -9.236 -7.548 1.00 95.88 98 SER A O 1
ATOM 713 N N . LEU A 1 99 ? 8.558 -10.702 -6.646 1.00 97.50 99 LEU A N 1
ATOM 714 C CA . LEU A 1 99 ? 9.083 -11.869 -7.361 1.00 97.50 99 LEU A CA 1
ATOM 715 C C . LEU A 1 99 ? 8.929 -11.711 -8.877 1.00 97.50 99 LEU A C 1
ATOM 717 O O . LEU A 1 99 ? 9.894 -11.893 -9.613 1.00 97.50 99 LEU A O 1
ATOM 721 N N . LEU A 1 100 ? 7.744 -11.312 -9.348 1.00 97.62 100 LEU A N 1
ATOM 722 C CA . LEU A 1 100 ? 7.493 -11.078 -10.772 1.00 97.62 100 LEU A CA 1
ATOM 723 C C . LEU A 1 100 ? 8.412 -9.993 -11.347 1.00 97.62 100 LEU A C 1
ATOM 725 O O . LEU A 1 100 ? 8.863 -10.126 -12.481 1.00 97.62 100 LEU A O 1
ATOM 729 N N . GLY A 1 101 ? 8.708 -8.947 -10.568 1.00 94.31 101 GLY A N 1
ATOM 730 C CA . GLY A 1 101 ? 9.647 -7.893 -10.954 1.00 94.31 101 GLY A CA 1
ATOM 731 C C . GLY A 1 101 ? 11.084 -8.407 -11.075 1.00 94.31 101 GLY A C 1
ATOM 732 O O . GLY A 1 101 ? 11.733 -8.165 -12.089 1.00 94.31 101 GLY A O 1
ATOM 733 N N . VAL A 1 102 ? 11.556 -9.178 -10.089 1.00 95.31 102 VAL A N 1
ATOM 734 C CA . VAL A 1 102 ? 12.901 -9.787 -10.099 1.00 95.31 102 VAL A CA 1
ATOM 735 C C . VAL A 1 102 ? 13.075 -10.757 -11.269 1.00 95.31 102 VAL A C 1
ATOM 737 O O . VAL A 1 102 ? 14.102 -10.727 -11.940 1.00 95.31 102 VAL A O 1
ATOM 740 N N . PHE A 1 103 ? 12.065 -11.582 -11.552 1.00 97.06 103 PHE A N 1
ATOM 741 C CA . PHE A 1 103 ? 12.080 -12.527 -12.673 1.00 97.06 103 PHE A CA 1
ATOM 742 C C . PHE A 1 103 ? 11.666 -11.906 -14.016 1.00 97.06 103 PHE A C 1
ATOM 744 O O . PHE A 1 103 ? 11.540 -12.629 -15.001 1.00 97.06 103 PHE A O 1
ATOM 751 N N . GLN A 1 104 ? 11.446 -10.587 -14.074 1.00 94.25 104 GLN A N 1
ATOM 752 C CA . GLN A 1 104 ? 11.091 -9.854 -15.296 1.00 94.25 104 GLN A CA 1
ATOM 753 C C . GLN A 1 104 ? 9.833 -10.394 -16.007 1.00 94.25 104 GLN A C 1
ATOM 755 O O . GLN A 1 104 ? 9.666 -10.263 -17.220 1.00 94.25 104 GLN A O 1
ATOM 760 N N . LEU A 1 105 ? 8.900 -10.976 -15.248 1.00 97.06 105 LEU A N 1
ATOM 761 C CA . LEU A 1 105 ? 7.629 -11.507 -15.745 1.00 97.06 105 LEU A CA 1
ATOM 762 C C . LEU A 1 105 ? 6.593 -10.381 -15.884 1.00 97.06 105 LEU A C 1
ATOM 764 O O . LEU A 1 105 ? 5.517 -10.400 -15.278 1.00 97.06 105 LEU A O 1
ATOM 768 N N . TYR A 1 106 ? 6.928 -9.374 -16.694 1.00 93.38 106 TYR A N 1
ATOM 769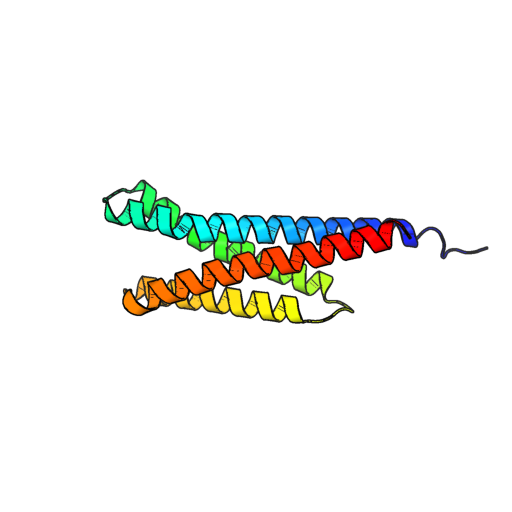 C CA . TYR A 1 106 ? 6.164 -8.132 -16.822 1.00 93.38 106 TYR A CA 1
ATOM 770 C C . TYR A 1 106 ? 4.680 -8.303 -17.192 1.00 93.38 106 TYR A C 1
ATOM 772 O O . TYR A 1 106 ? 3.860 -7.594 -16.603 1.00 93.38 106 TYR A O 1
ATOM 780 N N . PRO A 1 107 ? 4.282 -9.252 -18.072 1.00 95.00 107 PRO A N 1
ATOM 781 C CA . PRO A 1 107 ? 2.870 -9.467 -18.393 1.00 95.00 107 PRO A CA 1
ATOM 782 C C . PRO A 1 107 ? 1.993 -9.798 -17.178 1.00 95.00 107 PRO A C 1
ATOM 784 O O . PRO A 1 107 ? 0.808 -9.487 -17.189 1.00 95.00 107 PRO A O 1
ATOM 787 N N . LEU A 1 108 ? 2.566 -10.398 -16.129 1.00 96.88 108 LEU A N 1
ATOM 788 C CA . LEU A 1 108 ? 1.877 -10.666 -14.862 1.00 96.88 108 LEU A CA 1
ATOM 789 C C . LEU A 1 108 ? 2.134 -9.569 -13.822 1.00 96.88 108 LEU A C 1
ATOM 791 O O . LEU A 1 108 ? 1.253 -9.264 -13.019 1.00 96.88 108 LEU A O 1
ATOM 795 N N . HIS A 1 109 ? 3.311 -8.943 -13.858 1.00 94.50 109 HIS A N 1
ATOM 796 C CA . HIS A 1 109 ? 3.678 -7.853 -12.955 1.00 94.50 109 HIS A CA 1
ATOM 797 C C . HIS A 1 109 ? 2.728 -6.651 -13.076 1.00 94.50 109 HIS A C 1
ATOM 799 O O . HIS A 1 109 ? 2.313 -6.083 -12.070 1.00 94.50 109 HIS A O 1
ATOM 805 N N . PHE A 1 110 ? 2.336 -6.248 -14.290 1.00 93.81 110 PHE A N 1
ATOM 806 C CA . PHE A 1 110 ? 1.435 -5.098 -14.441 1.00 93.81 110 PHE A CA 1
ATOM 807 C C . PHE A 1 110 ? 0.028 -5.358 -13.870 1.00 93.81 110 PHE A C 1
ATOM 809 O O . PHE A 1 110 ? -0.420 -4.550 -13.052 1.00 93.81 110 PHE A O 1
ATOM 816 N N . PRO A 1 111 ? -0.665 -6.471 -14.201 1.00 97.50 111 PRO A N 1
ATOM 817 C CA . PRO A 1 111 ? -1.953 -6.795 -13.588 1.00 97.50 111 PRO A CA 1
ATOM 818 C C . PRO A 1 111 ? -1.903 -6.892 -12.061 1.00 97.50 111 PRO A C 1
ATOM 820 O O . PRO A 1 111 ? -2.786 -6.360 -11.389 1.00 97.50 111 PRO A O 1
ATOM 823 N N . VAL A 1 112 ? -0.867 -7.520 -11.493 1.00 97.75 112 VAL A N 1
ATOM 824 C CA . VAL A 1 112 ? -0.717 -7.616 -10.031 1.00 97.75 112 VAL A CA 1
ATOM 825 C C . VAL A 1 112 ? -0.510 -6.231 -9.409 1.00 97.75 112 VAL A C 1
ATOM 827 O O . VAL A 1 112 ? -1.124 -5.930 -8.386 1.00 97.75 112 VAL A O 1
ATOM 830 N N . GLY A 1 113 ? 0.230 -5.335 -10.068 1.00 96.81 113 GLY A N 1
ATOM 831 C CA . GLY A 1 113 ? 0.340 -3.931 -9.663 1.00 96.81 113 GLY A CA 1
ATOM 832 C C . GLY A 1 113 ? -1.008 -3.197 -9.633 1.00 96.81 113 GLY A C 1
ATOM 833 O O . GLY A 1 113 ? -1.281 -2.437 -8.702 1.00 96.81 113 GLY A O 1
ATOM 834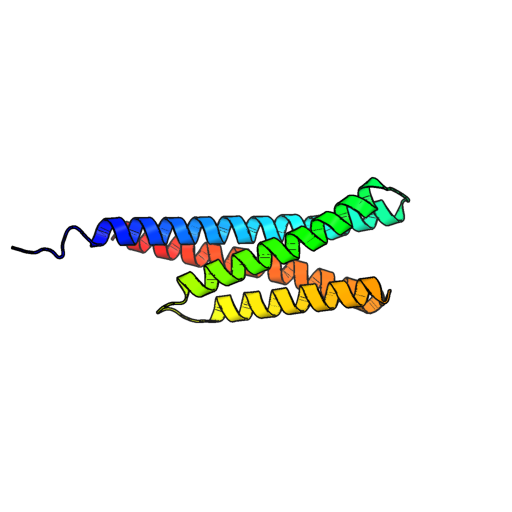 N N . VAL A 1 114 ? -1.901 -3.465 -10.593 1.00 97.62 114 VAL A N 1
ATOM 835 C CA . VAL A 1 114 ? -3.273 -2.919 -10.588 1.00 97.62 114 VAL A CA 1
ATOM 836 C C . VAL A 1 114 ? -4.093 -3.489 -9.428 1.00 97.62 114 VAL A C 1
ATOM 838 O O . VAL A 1 114 ? -4.780 -2.737 -8.735 1.00 97.62 114 VAL A O 1
ATOM 841 N N . LEU A 1 115 ? -3.991 -4.796 -9.163 1.00 98.12 115 LEU A N 1
ATOM 842 C CA . LEU A 1 115 ? -4.643 -5.415 -8.004 1.00 98.12 115 LEU A CA 1
ATOM 843 C C . LEU A 1 115 ? -4.146 -4.814 -6.687 1.00 98.12 115 LEU A C 1
ATOM 845 O O . LEU A 1 115 ? -4.947 -4.592 -5.780 1.00 98.12 115 LEU A O 1
ATOM 849 N N . MET A 1 116 ? -2.856 -4.486 -6.588 1.00 98.19 116 MET A N 1
ATOM 850 C CA . MET A 1 116 ? -2.321 -3.748 -5.445 1.00 98.19 116 MET A CA 1
ATOM 851 C C . MET A 1 116 ? -2.928 -2.345 -5.346 1.00 98.19 116 MET A C 1
ATOM 853 O O . MET A 1 116 ? -3.362 -1.950 -4.267 1.00 98.19 116 MET A O 1
ATOM 857 N N . ALA A 1 117 ? -3.034 -1.591 -6.442 1.00 97.69 117 ALA A N 1
ATOM 858 C CA . ALA A 1 117 ? -3.682 -0.278 -6.408 1.00 97.69 117 ALA A CA 1
ATOM 859 C C . ALA A 1 117 ? -5.120 -0.375 -5.859 1.00 97.69 117 ALA A C 1
ATOM 861 O O . ALA A 1 117 ? -5.469 0.340 -4.918 1.00 97.69 117 ALA A O 1
ATOM 862 N N . ILE A 1 118 ? -5.909 -1.332 -6.355 1.00 97.75 118 ILE A N 1
ATOM 863 C CA . ILE A 1 118 ? -7.274 -1.608 -5.877 1.00 97.75 118 ILE A CA 1
ATOM 864 C C . ILE A 1 118 ? -7.274 -2.011 -4.393 1.00 97.75 118 ILE A C 1
ATOM 866 O O . ILE A 1 118 ? -8.011 -1.436 -3.590 1.00 97.75 118 ILE A O 1
ATOM 870 N N . GLY A 1 119 ? -6.417 -2.957 -4.002 1.00 96.94 119 GLY A N 1
ATOM 871 C CA . GLY A 1 119 ? -6.291 -3.423 -2.620 1.00 96.94 119 GLY A CA 1
ATOM 872 C C . GLY A 1 119 ? -5.932 -2.297 -1.647 1.00 96.94 119 GLY A C 1
ATOM 873 O O . GLY A 1 119 ? -6.526 -2.194 -0.575 1.00 96.94 119 GLY A O 1
ATOM 874 N N . SER A 1 120 ? -5.035 -1.394 -2.046 1.00 97.44 120 SER A N 1
ATOM 875 C CA . SER A 1 120 ? -4.635 -0.247 -1.227 1.00 97.44 120 SER A CA 1
ATOM 876 C C . SER A 1 120 ? -5.795 0.727 -0.974 1.00 97.44 120 SER A C 1
ATOM 878 O O . SER A 1 120 ? -5.977 1.203 0.147 1.00 97.44 120 SER A O 1
ATOM 880 N N . VAL A 1 121 ? -6.652 0.955 -1.976 1.00 96.62 121 VAL A N 1
ATOM 881 C CA . VAL A 1 121 ? -7.868 1.769 -1.827 1.00 96.62 121 VAL A CA 1
ATOM 882 C C . VAL A 1 121 ? -8.872 1.077 -0.904 1.00 96.62 121 VAL A C 1
ATOM 884 O O . VAL A 1 121 ? -9.472 1.734 -0.051 1.00 96.62 121 VAL A O 1
ATOM 887 N N . HIS A 1 122 ? -9.026 -0.245 -1.009 1.00 95.00 122 HIS A N 1
ATOM 888 C CA . HIS A 1 122 ? -9.888 -1.002 -0.102 1.00 95.00 122 HIS A CA 1
ATOM 889 C C . HIS A 1 122 ? -9.426 -0.931 1.359 1.00 95.00 122 HIS A C 1
ATOM 891 O O . HIS A 1 122 ? -10.272 -0.771 2.239 1.00 95.00 122 HIS A O 1
ATOM 897 N N . LEU A 1 123 ? -8.116 -0.964 1.637 1.00 93.69 123 LEU A N 1
ATOM 898 C CA . LEU A 1 123 ? -7.587 -0.756 2.995 1.00 93.69 123 LEU A CA 1
ATOM 899 C C . LEU A 1 123 ? -7.970 0.631 3.545 1.00 93.69 123 LEU A C 1
ATOM 901 O O . LEU A 1 123 ? -8.411 0.764 4.690 1.00 93.69 123 LEU A O 1
ATOM 905 N N . VAL A 1 124 ? -7.894 1.679 2.719 1.00 95.25 124 VAL A N 1
ATOM 906 C CA . VAL A 1 124 ? -8.340 3.030 3.109 1.00 95.25 124 VAL A CA 1
ATOM 907 C C . VAL A 1 124 ? -9.849 3.069 3.379 1.00 95.25 124 VAL A C 1
ATOM 909 O O . VAL A 1 124 ? -10.299 3.678 4.349 1.00 95.25 124 VAL A O 1
ATOM 912 N N . GLN A 1 125 ? -10.657 2.412 2.549 1.00 92.94 125 GLN A N 1
ATOM 913 C CA . GLN A 1 125 ? -12.109 2.359 2.740 1.00 92.94 125 GLN A CA 1
ATOM 914 C C . GLN A 1 125 ? -12.499 1.603 4.015 1.00 92.94 125 GLN A C 1
ATOM 916 O O . GLN A 1 125 ? -13.357 2.084 4.762 1.00 92.94 125 GLN A O 1
ATOM 921 N N . ALA A 1 126 ? -11.848 0.468 4.289 1.00 88.88 126 ALA A N 1
ATOM 922 C CA . ALA A 1 126 ? -12.055 -0.310 5.507 1.00 88.88 126 ALA A CA 1
ATOM 923 C C . ALA A 1 126 ? -11.785 0.551 6.751 1.00 88.88 126 ALA A C 1
ATOM 925 O O . ALA A 1 126 ? -12.660 0.695 7.607 1.00 88.88 126 ALA A O 1
ATOM 926 N N . THR A 1 127 ? -10.647 1.251 6.769 1.00 89.69 127 THR A N 1
ATOM 927 C CA . THR A 1 127 ? -10.268 2.134 7.884 1.00 89.69 127 THR A CA 1
ATOM 928 C C . THR A 1 127 ? -11.157 3.372 8.033 1.00 89.69 127 THR A C 1
ATOM 930 O O . THR A 1 127 ? -11.405 3.824 9.153 1.00 89.69 127 THR A O 1
ATOM 933 N N . ASN A 1 128 ? -11.706 3.917 6.940 1.00 86.75 128 ASN A N 1
ATOM 934 C CA . ASN A 1 128 ? -12.663 5.030 6.989 1.00 86.75 128 ASN A CA 1
ATOM 935 C C . ASN A 1 128 ? -13.977 4.649 7.677 1.00 86.75 128 ASN A C 1
ATOM 937 O O . ASN A 1 128 ? -14.504 5.443 8.460 1.00 86.75 128 ASN A O 1
ATOM 941 N N . LYS A 1 129 ? -14.517 3.461 7.375 1.00 80.94 129 LYS A N 1
ATOM 942 C CA . LYS A 1 129 ? -15.735 2.957 8.022 1.00 80.94 129 LYS A CA 1
ATOM 943 C C . LYS A 1 129 ? -15.541 2.908 9.537 1.00 80.94 129 LYS A C 1
ATOM 945 O O . LYS A 1 129 ? -16.352 3.424 10.292 1.00 80.94 129 LYS A O 1
ATOM 950 N N . GLU A 1 130 ? -14.399 2.402 9.972 1.00 76.00 130 GLU A N 1
ATOM 951 C CA . GLU A 1 130 ? -14.146 2.158 11.389 1.00 76.00 130 GLU A CA 1
ATOM 952 C C . GLU A 1 130 ? -13.822 3.434 12.174 1.00 76.00 130 GLU A C 1
ATOM 954 O O . GLU A 1 130 ? -14.209 3.552 13.333 1.00 76.00 130 GLU A O 1
ATOM 959 N N . VAL A 1 131 ? -13.152 4.419 11.561 1.00 78.00 131 VAL A N 1
ATOM 960 C CA . VAL A 1 131 ? -12.979 5.745 12.184 1.00 78.00 131 VAL A CA 1
ATOM 961 C C . VAL A 1 131 ? -14.331 6.430 12.396 1.00 78.00 131 VAL A C 1
ATOM 963 O O . VAL A 1 131 ? -14.515 7.105 13.409 1.00 78.00 131 VAL A O 1
ATOM 966 N N . ARG A 1 132 ? -15.286 6.253 11.470 1.00 79.81 132 ARG A N 1
ATOM 967 C CA . ARG A 1 132 ? -16.653 6.771 11.635 1.00 79.81 132 ARG A CA 1
ATOM 968 C C . ARG A 1 132 ? -17.371 6.067 12.782 1.00 79.81 132 ARG A C 1
ATOM 970 O O . ARG A 1 132 ? -17.910 6.757 13.640 1.00 79.81 132 ARG A O 1
ATOM 977 N N . ASP A 1 133 ? -17.316 4.739 12.831 1.00 75.25 133 ASP A N 1
ATOM 978 C CA . ASP A 1 133 ? -17.975 3.946 13.875 1.00 75.25 133 ASP A CA 1
ATOM 979 C C . ASP A 1 133 ? -17.425 4.296 15.273 1.00 75.25 133 ASP A C 1
ATOM 981 O O . ASP A 1 133 ? -18.193 4.598 16.185 1.00 75.25 133 ASP A O 1
ATOM 985 N N . ALA A 1 134 ? -16.097 4.399 15.418 1.00 72.12 134 ALA A N 1
ATOM 986 C CA . ALA A 1 134 ? -15.452 4.809 16.670 1.00 72.12 134 ALA A CA 1
ATOM 987 C C . ALA A 1 134 ? -15.784 6.259 17.080 1.00 72.12 134 ALA A C 1
ATOM 989 O O . ALA A 1 134 ? -15.844 6.577 18.267 1.00 72.12 134 ALA A O 1
ATOM 990 N N . GLY A 1 135 ? -15.991 7.155 16.109 1.00 69.56 135 GLY A N 1
ATOM 991 C CA . GLY A 1 135 ? -16.397 8.539 16.361 1.00 69.56 135 GLY A CA 1
ATOM 992 C C . GLY A 1 135 ? -17.856 8.673 16.804 1.00 69.56 135 GLY A C 1
ATOM 993 O O . GLY A 1 135 ? -18.167 9.569 17.587 1.00 69.56 135 GLY A O 1
ATOM 994 N N . THR A 1 136 ? -18.737 7.789 16.332 1.00 69.25 136 THR A N 1
ATOM 995 C CA . THR A 1 136 ? -20.136 7.715 16.774 1.00 69.25 136 THR A CA 1
ATOM 996 C C . THR A 1 136 ? -20.233 7.136 18.185 1.00 69.25 136 THR A C 1
ATOM 998 O O . THR A 1 136 ? -20.896 7.734 19.026 1.00 69.25 136 THR A O 1
ATOM 1001 N N . GLU A 1 137 ? -19.504 6.051 18.480 1.00 62.16 137 GLU A N 1
ATOM 1002 C CA . GLU A 1 137 ? -19.400 5.483 19.839 1.00 62.16 137 GLU A CA 1
ATOM 1003 C C . GLU A 1 137 ? -18.841 6.500 20.856 1.00 62.16 137 GLU A C 1
ATOM 1005 O O . GLU A 1 137 ? -19.204 6.474 22.025 1.00 62.16 137 GLU A O 1
ATOM 1010 N N . ALA A 1 138 ? -17.974 7.426 20.430 1.00 59.97 138 ALA A N 1
ATOM 1011 C CA . ALA A 1 138 ? -17.414 8.454 21.311 1.00 59.97 138 ALA A CA 1
ATOM 1012 C C . ALA A 1 138 ? -18.389 9.598 21.653 1.00 59.97 138 ALA A C 1
ATOM 1014 O O . ALA A 1 138 ? -18.135 10.329 22.609 1.00 59.97 138 ALA A O 1
ATOM 1015 N N . LYS A 1 139 ? -19.459 9.786 20.868 1.00 59.78 139 LYS A N 1
ATOM 1016 C CA . LYS A 1 139 ? -20.470 10.840 21.078 1.00 59.78 139 LYS A CA 1
ATOM 1017 C C . LYS A 1 139 ? -21.709 10.359 21.843 1.00 59.78 139 LYS A C 1
ATOM 1019 O O . LYS A 1 139 ? -22.508 11.208 22.230 1.00 59.78 139 LYS A O 1
ATOM 1024 N N . ALA A 1 140 ? -21.872 9.044 21.997 1.00 54.81 140 ALA A N 1
ATOM 1025 C CA . ALA A 1 140 ? -22.942 8.399 22.756 1.00 54.81 140 ALA A CA 1
ATOM 1026 C C . ALA A 1 140 ? -22.514 8.136 24.209 1.00 54.81 140 ALA A C 1
ATOM 1028 O O . ALA A 1 140 ? -23.385 8.309 25.084 1.00 54.81 140 ALA A O 1
#

Secondary structure (DSSP, 8-state):
--GGGTHHHHHHHHHHHHHHHHHHHHHHHHHHHHHHHHHHHHHHTT-HHHHHHHHHHHHHHHHHHHHHHHHHHHHTTTS-SHHHHHHHHHHHHHHHHHHHHHTT-HHHHHHHHHHHHHHHHHHHHHHHHHHHHHHHHTT-

Foldseek 3Di:
DDPPPPVPPVVLVVQLVLLVVLLVLLVLLLVLLVCLVVLVVCVVVVDPRSVVSNVVSLVVNLVSLVVSLVSLVVNCPPHDCVLNVLSVVLNVLSVVLVVCVVVVVVVVNVVSSVVNNVSSVVSNVVSVVSSVVSVVVNVD